Protein AF-A0A9D1GJ71-F1 (afdb_monomer)

Sequence (145 aa):
PLKNSAIALAVHVVLLLVMLYGLKWGIYAVIFSNILFALLMCVLNGRSIRRYLDYRQEYRKTFVLPFFSSVLMGAAAFGVSALLEYLLPEGRLWLAVQVFAAVTAAAAVYGAGLLKLGAVDEVELYGMPAGRRLVRIARKFRLLP

Solvent-accessible surface area (backbone atoms only — not comparable to full-atom values): 7734 Å² total; per-residue (Å²): 112,69,71,56,51,52,52,36,50,54,51,31,53,54,48,30,50,45,33,37,74,71,67,60,45,57,73,57,20,55,56,53,30,50,54,52,33,56,51,44,41,54,52,51,52,51,57,49,48,47,72,76,42,94,58,85,75,57,54,56,53,72,47,51,47,52,49,55,22,50,52,54,15,51,54,47,24,50,52,46,33,56,51,48,56,74,74,47,72,92,47,78,70,46,53,50,52,36,50,53,52,16,52,53,51,19,53,52,44,30,53,48,36,34,31,53,71,63,51,51,51,74,72,59,40,56,73,38,91,66,14,73,59,51,54,53,53,34,55,73,68,64,28,58,127

Organism: NCBI:txid2840724

Radius of gyration: 20.7 Å; Cα contacts (8 Å, |Δi|>4): 113; chains: 1; bounding box: 38×55×46 Å

Structure (mmCIF, N/CA/C/O backbone):
data_AF-A0A9D1GJ71-F1
#
_entry.id   AF-A0A9D1GJ71-F1
#
loop_
_atom_site.group_PDB
_atom_site.id
_atom_site.type_symbol
_atom_site.label_atom_id
_atom_site.label_alt_id
_atom_site.label_comp_id
_atom_site.label_asym_id
_atom_site.label_entity_id
_atom_site.label_seq_id
_atom_site.pdbx_PDB_ins_code
_atom_site.Cartn_x
_atom_site.Cartn_y
_atom_site.Cartn_z
_atom_site.occupancy
_atom_site.B_iso_or_equiv
_atom_site.auth_seq_id
_atom_site.auth_comp_id
_atom_site.auth_asym_id
_atom_site.auth_atom_id
_atom_site.pdbx_PDB_model_num
ATOM 1 N N . PRO A 1 1 ? -7.254 -16.449 21.539 1.00 56.03 1 PRO A N 1
ATOM 2 C CA . PRO A 1 1 ? -6.128 -16.190 20.605 1.00 56.03 1 PRO A CA 1
ATOM 3 C C . PRO A 1 1 ? -5.491 -17.479 20.050 1.00 56.03 1 PRO A C 1
ATOM 5 O O . PRO A 1 1 ? -5.717 -17.786 18.889 1.00 56.03 1 PRO A O 1
ATOM 8 N N . LEU A 1 2 ? -4.802 -18.285 20.872 1.00 56.97 2 LEU A N 1
ATOM 9 C CA . LEU A 1 2 ? -4.004 -19.438 20.407 1.00 56.97 2 LEU A CA 1
ATOM 10 C C . LEU A 1 2 ? -4.814 -20.546 19.703 1.00 56.97 2 LEU A C 1
ATOM 12 O O . LEU A 1 2 ? -4.397 -21.038 18.661 1.00 56.97 2 LEU A O 1
ATOM 16 N N . LYS A 1 3 ? -6.008 -20.894 20.212 1.00 66.62 3 LYS A N 1
ATOM 17 C CA . LYS A 1 3 ? -6.869 -21.927 19.595 1.00 66.62 3 LYS A CA 1
ATOM 18 C C . LYS A 1 3 ? -7.353 -21.544 18.188 1.00 66.62 3 LYS A C 1
ATOM 20 O O . LYS A 1 3 ? -7.392 -22.390 17.306 1.00 66.62 3 LYS A O 1
ATOM 25 N N . ASN A 1 4 ? -7.661 -20.269 17.953 1.00 68.00 4 ASN A N 1
ATOM 26 C CA . ASN A 1 4 ? -8.128 -19.797 16.644 1.00 68.00 4 ASN A CA 1
ATOM 27 C C . ASN A 1 4 ? -6.972 -19.650 15.649 1.00 68.00 4 ASN A C 1
ATOM 29 O O . ASN A 1 4 ? -7.141 -19.946 14.471 1.00 68.00 4 ASN A O 1
ATOM 33 N N . SER A 1 5 ? -5.787 -19.272 16.132 1.00 68.62 5 SER A N 1
ATOM 34 C CA . SER A 1 5 ? -4.553 -19.271 15.345 1.00 68.62 5 SER A CA 1
ATOM 35 C C . SER A 1 5 ? -4.141 -20.674 14.894 1.00 68.62 5 SER A C 1
ATOM 37 O O . SER A 1 5 ? -3.743 -20.843 13.747 1.00 68.62 5 SER A O 1
ATOM 39 N N . ALA A 1 6 ? -4.301 -21.689 15.749 1.00 74.69 6 ALA A N 1
ATOM 40 C CA . ALA A 1 6 ? -4.048 -23.082 15.379 1.00 74.69 6 ALA A CA 1
ATOM 41 C C . ALA A 1 6 ? -5.008 -23.573 14.278 1.00 74.69 6 ALA A C 1
ATOM 43 O O . ALA A 1 6 ? -4.576 -24.228 13.332 1.00 74.69 6 ALA A O 1
ATOM 44 N N . ILE A 1 7 ? -6.291 -23.198 14.351 1.00 76.44 7 ILE A N 1
ATOM 45 C CA . ILE A 1 7 ? -7.280 -23.513 13.306 1.00 76.44 7 ILE A CA 1
ATOM 46 C C . ILE A 1 7 ? -6.930 -22.798 11.994 1.00 76.44 7 ILE A C 1
ATOM 48 O O . ILE A 1 7 ? -6.968 -23.418 10.934 1.00 76.44 7 ILE A O 1
ATOM 52 N N . ALA A 1 8 ? -6.538 -21.521 12.048 1.00 75.00 8 ALA A N 1
ATOM 53 C CA . ALA A 1 8 ? -6.108 -20.776 10.865 1.00 75.00 8 ALA A CA 1
ATOM 54 C C . ALA A 1 8 ? -4.885 -21.424 10.194 1.00 75.00 8 ALA A C 1
ATOM 56 O O . ALA A 1 8 ? -4.834 -21.527 8.970 1.00 75.00 8 ALA A O 1
ATOM 57 N N . LEU A 1 9 ? -3.925 -21.890 11.000 1.00 77.25 9 LEU A N 1
ATOM 58 C CA . LEU A 1 9 ? -2.728 -22.576 10.521 1.00 77.25 9 LEU A CA 1
ATOM 59 C C . LEU A 1 9 ? -3.081 -23.912 9.855 1.00 77.25 9 LEU A C 1
ATOM 61 O O . LEU A 1 9 ? -2.599 -24.191 8.762 1.00 77.25 9 LEU A O 1
ATOM 65 N N . ALA A 1 10 ? -3.966 -24.705 10.465 1.00 82.12 10 ALA A N 1
ATOM 66 C CA . ALA A 1 10 ? -4.431 -25.962 9.881 1.00 82.12 10 ALA A CA 1
ATOM 67 C C . ALA A 1 10 ? -5.129 -25.738 8.529 1.00 82.12 10 ALA A C 1
ATOM 69 O O . ALA A 1 10 ? -4.822 -26.421 7.552 1.00 82.12 10 ALA A O 1
ATOM 70 N N . VAL A 1 11 ? -6.008 -24.733 8.443 1.00 80.88 11 VAL A N 1
ATOM 71 C CA . VAL A 1 11 ? -6.672 -24.360 7.185 1.00 80.88 11 VAL A CA 1
ATOM 72 C C . VAL A 1 11 ? -5.656 -23.892 6.141 1.00 80.88 11 VAL A C 1
ATOM 74 O O . VAL A 1 11 ? -5.766 -24.284 4.984 1.00 80.88 11 VAL A O 1
ATOM 77 N N . HIS A 1 12 ? -4.640 -23.116 6.528 1.00 82.94 12 HIS A N 1
ATOM 78 C CA . HIS A 1 12 ? -3.584 -22.685 5.610 1.00 82.94 12 HIS A CA 1
ATOM 79 C C . HIS A 1 12 ? -2.781 -23.849 5.035 1.00 82.94 12 HIS A C 1
ATOM 81 O O . HIS A 1 12 ? -2.545 -23.871 3.829 1.00 82.94 12 HIS A O 1
ATOM 87 N N . VAL A 1 13 ? -2.411 -24.834 5.858 1.00 81.69 13 VAL A N 1
ATOM 88 C CA . VAL A 1 13 ? -1.694 -26.029 5.388 1.00 81.69 13 VAL A CA 1
ATOM 89 C C . VAL A 1 13 ? -2.537 -26.793 4.367 1.00 81.69 13 VAL A C 1
ATOM 91 O O . VAL A 1 13 ? -2.035 -27.140 3.300 1.00 81.69 13 VAL A O 1
ATOM 94 N N . VAL A 1 14 ? -3.832 -26.988 4.636 1.00 83.88 14 VAL A N 1
ATOM 95 C CA . VAL A 1 14 ? -4.750 -27.643 3.687 1.00 83.88 14 VAL A CA 1
ATOM 96 C C . VAL A 1 14 ? -4.855 -26.844 2.385 1.00 83.88 14 VAL A C 1
ATOM 98 O O . VAL A 1 14 ? -4.725 -27.409 1.301 1.00 83.88 14 VAL A O 1
ATOM 101 N N . LEU A 1 15 ? -5.033 -25.526 2.476 1.00 80.12 15 LEU A N 1
ATOM 102 C CA . LEU A 1 15 ? -5.149 -24.646 1.315 1.00 80.12 15 LEU A CA 1
ATOM 103 C C . LEU A 1 15 ? -3.875 -24.652 0.458 1.00 80.12 15 LEU A C 1
ATOM 105 O O . LEU A 1 15 ? -3.948 -24.722 -0.768 1.00 80.12 15 LEU A O 1
ATOM 109 N N . LEU A 1 16 ? -2.708 -24.623 1.108 1.00 78.31 16 LEU A N 1
ATOM 110 C CA . LEU A 1 16 ? -1.404 -24.693 0.458 1.00 78.31 16 LEU A CA 1
ATOM 111 C C . LEU A 1 16 ? -1.244 -26.009 -0.301 1.00 78.31 16 LEU A C 1
ATOM 113 O O . LEU A 1 16 ? -0.854 -25.988 -1.465 1.00 78.31 16 LEU A O 1
ATOM 117 N N . LEU A 1 17 ? -1.590 -27.139 0.320 1.00 79.56 17 LEU A N 1
ATOM 118 C CA . LEU A 1 17 ? -1.518 -28.452 -0.323 1.00 79.56 17 LEU A CA 1
ATOM 119 C C . LEU A 1 17 ? -2.461 -28.545 -1.530 1.00 79.56 17 LEU A C 1
ATOM 121 O O . LEU A 1 17 ? -2.051 -29.037 -2.579 1.00 79.56 17 LEU A O 1
ATOM 125 N N . VAL A 1 18 ? -3.684 -28.017 -1.427 1.00 81.69 18 VAL A N 1
ATOM 126 C CA . VAL A 1 18 ? -4.645 -27.994 -2.544 1.00 81.69 18 VAL A CA 1
ATOM 127 C C . VAL A 1 18 ? -4.143 -27.120 -3.697 1.00 81.69 18 VAL A C 1
ATOM 129 O O . VAL A 1 18 ? -4.169 -27.553 -4.850 1.00 81.69 18 VAL A O 1
ATOM 132 N N . MET A 1 19 ? -3.646 -25.913 -3.415 1.00 76.50 19 MET A N 1
ATOM 133 C CA . MET A 1 19 ? -3.129 -25.016 -4.457 1.00 76.50 19 MET A CA 1
ATOM 134 C C . MET A 1 19 ? -1.848 -25.557 -5.109 1.00 76.50 19 MET A C 1
ATOM 136 O O . MET A 1 19 ? -1.651 -25.388 -6.314 1.00 76.50 19 MET A O 1
ATOM 140 N N . LEU A 1 20 ? -0.988 -26.223 -4.334 1.00 75.56 20 LEU A N 1
ATOM 141 C CA . LEU A 1 20 ? 0.290 -26.743 -4.813 1.00 75.56 20 LEU A CA 1
ATOM 142 C C . LEU A 1 20 ? 0.125 -28.042 -5.613 1.00 75.56 20 LEU A C 1
ATOM 144 O O . LEU A 1 20 ? 0.640 -28.136 -6.725 1.00 75.56 20 LEU A O 1
ATOM 148 N N . TYR A 1 21 ? -0.607 -29.022 -5.078 1.00 74.12 21 TYR A N 1
ATOM 149 C CA . TYR A 1 21 ? -0.759 -30.340 -5.705 1.00 74.12 21 TYR A CA 1
ATOM 150 C C . TYR A 1 21 ? -1.947 -30.423 -6.671 1.00 74.12 21 TYR A C 1
ATOM 152 O O . TYR A 1 21 ? -1.854 -31.120 -7.680 1.00 74.12 21 TYR A O 1
ATOM 160 N N . GLY A 1 22 ? -3.043 -29.707 -6.401 1.00 74.81 22 GLY A N 1
ATOM 161 C CA . GLY A 1 22 ? -4.238 -29.707 -7.252 1.00 74.81 22 GLY A CA 1
ATOM 162 C C . GLY A 1 22 ? -4.121 -28.748 -8.436 1.00 74.81 22 GLY A C 1
ATOM 163 O O . GLY A 1 22 ? -4.286 -29.153 -9.583 1.00 74.81 22 GLY A O 1
ATOM 164 N N . LEU A 1 23 ? -3.797 -27.481 -8.164 1.00 73.81 23 LEU A N 1
ATOM 165 C CA . LEU A 1 23 ? -3.712 -26.432 -9.191 1.00 73.81 23 LEU A CA 1
ATOM 166 C C . LEU A 1 23 ? -2.357 -26.391 -9.921 1.00 73.81 23 LEU A C 1
ATOM 168 O O . LEU A 1 23 ? -2.275 -25.810 -10.999 1.00 73.81 23 LEU A O 1
ATOM 172 N N . LYS A 1 24 ? -1.301 -27.013 -9.365 1.00 72.25 24 LYS A N 1
ATOM 173 C CA . LYS A 1 24 ? 0.078 -27.019 -9.905 1.00 72.25 24 LYS A CA 1
ATOM 174 C C . LYS A 1 24 ? 0.643 -25.619 -10.177 1.00 72.25 24 LYS A C 1
ATOM 176 O O . LYS A 1 24 ? 1.460 -25.426 -11.071 1.00 72.25 24 LYS A O 1
ATOM 181 N N . TRP A 1 25 ? 0.247 -24.630 -9.381 1.00 75.50 25 TRP A N 1
ATOM 182 C CA . TRP A 1 25 ? 0.675 -23.235 -9.555 1.00 75.50 25 TRP A CA 1
ATOM 183 C C . TRP A 1 25 ? 2.109 -22.947 -9.073 1.00 75.50 25 TRP A C 1
ATOM 185 O O . TRP A 1 25 ? 2.544 -21.795 -9.083 1.00 75.50 25 TRP A O 1
ATOM 195 N N . GLY A 1 26 ? 2.860 -23.972 -8.655 1.00 79.88 26 GLY A N 1
ATOM 196 C CA . GLY A 1 26 ? 4.260 -23.850 -8.245 1.00 79.88 26 GLY A CA 1
ATOM 197 C C . GLY A 1 26 ? 4.456 -22.768 -7.180 1.00 79.88 26 GLY A C 1
ATOM 198 O O . GLY A 1 26 ? 3.836 -22.804 -6.120 1.00 79.88 26 GLY A O 1
ATOM 199 N N . ILE A 1 27 ? 5.295 -21.774 -7.479 1.00 84.19 27 ILE A N 1
ATOM 200 C CA . ILE A 1 27 ? 5.635 -20.672 -6.562 1.00 84.19 27 ILE A CA 1
ATOM 201 C C . ILE A 1 27 ? 4.421 -19.769 -6.279 1.00 84.19 27 ILE A C 1
ATOM 203 O O . ILE A 1 27 ? 4.256 -19.286 -5.157 1.00 84.19 27 ILE A O 1
ATOM 207 N N . TYR A 1 28 ? 3.519 -19.587 -7.250 1.00 84.88 28 TYR A N 1
ATOM 208 C CA . TYR A 1 28 ? 2.324 -18.758 -7.063 1.00 84.88 28 TYR A CA 1
ATOM 209 C C . TYR A 1 28 ? 1.363 -19.354 -6.030 1.00 84.88 28 TYR A C 1
ATOM 211 O O . TYR A 1 28 ? 0.727 -18.602 -5.291 1.00 84.88 28 TYR A O 1
ATOM 219 N N . ALA A 1 29 ? 1.308 -20.686 -5.905 1.00 82.12 29 ALA A N 1
ATOM 220 C CA . ALA A 1 29 ? 0.507 -21.351 -4.876 1.00 82.12 29 ALA A CA 1
ATOM 221 C C . ALA A 1 29 ? 0.912 -20.902 -3.463 1.00 82.12 29 ALA A C 1
ATOM 223 O O . ALA A 1 29 ? 0.054 -20.631 -2.624 1.00 82.12 29 ALA A O 1
ATOM 224 N N . VAL A 1 30 ? 2.219 -20.772 -3.213 1.00 83.75 30 VAL A N 1
ATOM 225 C CA . VAL A 1 30 ? 2.751 -20.358 -1.907 1.00 83.75 30 VAL A CA 1
ATOM 226 C C . VAL A 1 30 ? 2.391 -18.902 -1.609 1.00 83.75 30 VAL A C 1
ATOM 228 O O . VAL A 1 30 ? 1.929 -18.602 -0.508 1.00 83.75 30 VAL A O 1
ATOM 231 N N . ILE A 1 31 ? 2.534 -18.007 -2.594 1.00 87.56 31 ILE A N 1
ATOM 232 C CA . ILE A 1 31 ? 2.204 -16.579 -2.448 1.00 87.56 31 ILE A CA 1
ATOM 233 C C . ILE A 1 31 ? 0.723 -16.407 -2.101 1.00 87.56 31 ILE A C 1
ATOM 235 O O . ILE A 1 31 ? 0.387 -15.785 -1.091 1.00 87.56 31 ILE A O 1
ATOM 239 N N . PHE A 1 32 ? -0.168 -16.994 -2.904 1.00 82.75 32 PHE A N 1
ATOM 240 C CA . PHE A 1 32 ? -1.607 -16.870 -2.682 1.00 82.75 32 PHE A CA 1
ATOM 241 C C . PHE A 1 32 ? -2.053 -17.529 -1.378 1.00 82.75 32 PHE A C 1
ATOM 243 O O . PHE A 1 32 ? -2.856 -16.946 -0.647 1.00 82.75 32 PHE A O 1
ATOM 250 N N . SER A 1 33 ? -1.506 -18.700 -1.044 1.00 79.62 33 SER A N 1
ATOM 251 C CA . SER A 1 33 ? -1.837 -19.372 0.210 1.00 79.62 33 SER A CA 1
ATOM 252 C C . SER A 1 33 ? -1.438 -18.537 1.431 1.00 79.62 33 SER A C 1
ATOM 254 O O . SER A 1 33 ? -2.194 -18.468 2.401 1.00 79.62 33 SER A O 1
ATOM 256 N N . ASN A 1 34 ? -0.302 -17.834 1.376 1.00 86.06 34 ASN A 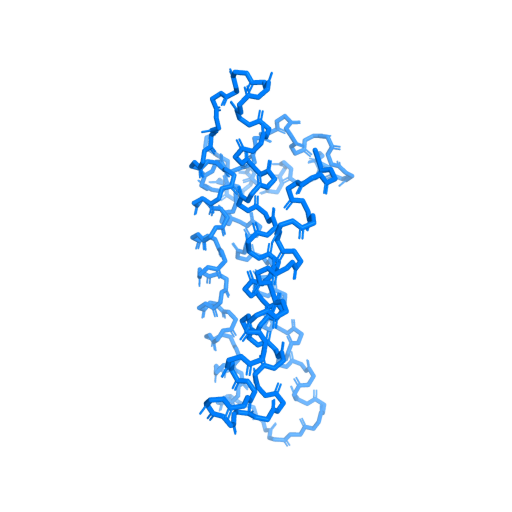N 1
ATOM 257 C CA . ASN A 1 34 ? 0.135 -16.963 2.467 1.00 86.06 34 ASN A CA 1
ATOM 258 C C . ASN A 1 34 ? -0.740 -15.701 2.604 1.00 86.06 34 ASN A C 1
ATOM 260 O O . ASN A 1 34 ? -1.097 -15.309 3.715 1.00 86.06 34 ASN A O 1
ATOM 264 N N . ILE A 1 35 ? -1.163 -15.099 1.484 1.00 88.00 35 ILE A N 1
ATOM 265 C CA . ILE A 1 35 ? -2.132 -13.986 1.498 1.00 88.00 35 ILE A CA 1
ATOM 266 C C . ILE A 1 35 ? -3.446 -14.442 2.146 1.00 88.00 35 ILE A C 1
ATOM 268 O O . ILE A 1 35 ? -3.973 -13.775 3.040 1.00 88.00 35 ILE A O 1
ATOM 272 N N . LEU A 1 36 ? -3.959 -15.605 1.736 1.00 82.38 36 LEU A N 1
ATOM 273 C CA . LEU A 1 36 ? -5.199 -16.166 2.272 1.00 82.38 36 LEU A CA 1
ATOM 274 C C . LEU A 1 36 ? -5.066 -16.529 3.754 1.00 82.38 36 LEU A C 1
ATOM 276 O O . LEU A 1 36 ? -6.000 -16.305 4.519 1.00 82.38 36 LEU A O 1
ATOM 280 N N . PHE A 1 37 ? -3.902 -17.001 4.194 1.00 81.19 37 PHE A N 1
ATOM 281 C CA . PHE A 1 37 ? -3.628 -17.241 5.609 1.00 81.19 37 PHE A CA 1
ATOM 282 C C . PHE A 1 37 ? -3.635 -15.972 6.449 1.00 81.19 37 PHE A C 1
ATOM 284 O O . PHE A 1 37 ? -4.292 -15.948 7.491 1.00 81.19 37 PHE A O 1
ATOM 291 N N . ALA A 1 38 ? -2.963 -14.911 5.996 1.00 83.19 38 ALA A N 1
ATOM 292 C CA . ALA A 1 38 ? -2.983 -13.625 6.685 1.00 83.19 38 ALA A CA 1
ATOM 293 C C . ALA A 1 38 ? -4.420 -13.086 6.804 1.00 83.19 38 ALA A C 1
ATOM 295 O O . ALA A 1 38 ? -4.838 -12.658 7.883 1.00 83.19 38 ALA A O 1
ATOM 296 N N . LEU A 1 39 ? -5.214 -13.194 5.731 1.00 83.38 39 LEU A N 1
ATOM 297 C CA . LEU A 1 39 ? -6.631 -12.821 5.740 1.00 83.38 39 LEU A CA 1
ATOM 298 C C . LEU A 1 39 ? -7.448 -13.670 6.723 1.00 83.38 39 LEU A C 1
ATOM 300 O O . LEU A 1 39 ? -8.192 -13.118 7.535 1.00 83.38 39 LEU A O 1
ATOM 304 N N . LEU A 1 40 ? -7.292 -14.996 6.695 1.00 78.81 40 LEU A N 1
ATOM 305 C CA . LEU A 1 40 ? -7.979 -15.910 7.611 1.00 78.81 40 LEU A CA 1
ATOM 306 C C . LEU A 1 40 ? -7.619 -15.620 9.068 1.00 78.81 40 LEU A C 1
ATOM 308 O O . LEU A 1 40 ? -8.512 -15.565 9.912 1.00 78.81 40 LEU A O 1
ATOM 312 N N . MET A 1 41 ? -6.343 -15.372 9.363 1.00 78.94 41 MET A N 1
ATOM 313 C CA . MET A 1 41 ? -5.884 -14.954 10.686 1.00 78.94 41 MET A CA 1
ATOM 314 C C . MET A 1 41 ? -6.549 -13.648 11.124 1.00 78.94 41 MET A C 1
ATOM 316 O O . MET A 1 41 ? -7.108 -13.599 12.220 1.00 78.94 41 MET A O 1
ATOM 320 N N . CYS A 1 42 ? -6.559 -12.614 10.277 1.00 78.50 42 CYS A N 1
ATOM 321 C CA . CYS A 1 42 ? -7.215 -11.343 10.595 1.00 78.50 42 CYS A CA 1
ATOM 322 C C . CYS A 1 42 ? -8.720 -11.518 10.858 1.00 78.50 42 CYS A C 1
ATOM 324 O O . CYS A 1 42 ? -9.241 -10.979 11.838 1.00 78.50 42 CYS A O 1
ATOM 326 N N . VAL A 1 43 ? -9.419 -12.311 10.040 1.00 78.00 43 VAL A N 1
ATOM 327 C CA . VAL A 1 43 ? -10.864 -12.556 10.186 1.00 78.00 43 VAL A CA 1
ATOM 328 C C . VAL A 1 43 ? -11.176 -13.385 11.434 1.00 78.00 43 VAL A C 1
ATOM 330 O O . VAL A 1 43 ? -12.059 -13.014 12.213 1.00 78.00 43 VAL A O 1
ATOM 333 N N . LEU A 1 44 ? -10.460 -14.489 11.662 1.00 74.56 44 LEU A N 1
ATOM 334 C CA . LEU A 1 44 ? -10.671 -15.371 12.816 1.00 74.56 44 LEU A CA 1
ATOM 335 C C . LEU A 1 44 ? -10.320 -14.667 14.131 1.00 74.56 44 LEU A C 1
ATOM 337 O O . LEU A 1 44 ? -11.069 -14.785 15.108 1.00 74.56 44 LEU A O 1
ATOM 341 N N . ASN A 1 45 ? -9.239 -13.881 14.151 1.00 75.12 45 ASN A N 1
ATOM 342 C CA . ASN A 1 45 ? -8.869 -13.074 15.312 1.00 75.12 45 ASN A CA 1
ATOM 343 C C . ASN A 1 45 ? -9.890 -11.958 15.561 1.00 75.12 45 ASN A C 1
ATOM 345 O O . ASN A 1 45 ? -10.358 -11.816 16.692 1.00 75.12 45 ASN A O 1
ATOM 349 N N . GLY A 1 46 ? -10.324 -11.239 14.521 1.00 72.62 46 GLY A N 1
ATOM 350 C CA . GLY A 1 46 ? -11.362 -10.210 14.639 1.00 72.62 46 GLY A CA 1
ATOM 351 C C . GLY A 1 46 ? -12.696 -10.764 15.152 1.00 72.62 46 GLY A C 1
ATOM 352 O O . GLY A 1 46 ? -13.312 -10.185 16.047 1.00 72.62 46 GLY A O 1
ATOM 353 N N . ARG A 1 47 ? -13.118 -11.937 14.660 1.00 70.62 47 ARG A N 1
ATOM 354 C CA . ARG A 1 47 ? -14.344 -12.619 15.114 1.00 70.62 47 ARG A CA 1
ATOM 355 C C . ARG A 1 47 ? -14.231 -13.147 16.546 1.00 70.62 47 ARG A C 1
ATOM 357 O O . ARG A 1 47 ? -15.242 -13.251 17.235 1.00 70.62 47 ARG A O 1
ATOM 364 N N . SER A 1 48 ? -13.026 -13.505 16.990 1.00 67.88 48 SER A N 1
ATOM 365 C CA . SER A 1 48 ? -12.763 -13.854 18.387 1.00 67.88 48 SER A CA 1
ATOM 366 C C . SER A 1 48 ? -12.930 -12.632 19.279 1.00 67.88 48 SER A C 1
ATOM 368 O O . SER A 1 48 ? -13.669 -12.702 20.252 1.00 67.88 48 SER A O 1
ATOM 370 N N . ILE A 1 49 ? -12.281 -11.516 18.935 1.00 70.00 49 ILE A N 1
ATOM 371 C CA . ILE A 1 49 ? -12.317 -10.281 19.729 1.00 70.00 49 ILE A CA 1
ATOM 372 C C . ILE A 1 49 ? -13.758 -9.792 19.889 1.00 70.00 49 ILE A C 1
ATOM 374 O O . ILE A 1 49 ? -14.183 -9.563 21.015 1.00 70.00 49 ILE A O 1
ATOM 378 N N . ARG A 1 50 ? -14.543 -9.762 18.804 1.00 67.69 50 ARG A N 1
ATOM 379 C CA . ARG A 1 50 ? -15.959 -9.356 18.839 1.00 67.69 50 ARG A CA 1
ATOM 380 C C . ARG A 1 50 ? -16.863 -10.250 19.697 1.00 67.69 50 ARG A C 1
ATOM 382 O O . ARG A 1 50 ? -17.934 -9.820 20.097 1.00 67.69 50 ARG A O 1
ATOM 389 N N . ARG A 1 51 ? -16.475 -11.505 19.947 1.00 64.75 51 ARG A N 1
ATOM 390 C CA . ARG A 1 51 ? -17.234 -12.412 20.824 1.00 64.75 51 ARG A CA 1
ATOM 391 C C . ARG A 1 51 ? -16.888 -12.255 22.306 1.00 64.75 51 ARG A C 1
ATOM 393 O O . ARG A 1 51 ? -17.706 -12.639 23.129 1.00 64.75 51 ARG A O 1
ATOM 400 N N . TYR A 1 52 ? -15.702 -11.741 22.639 1.00 62.59 52 TYR A N 1
ATOM 401 C CA . TYR A 1 52 ? -15.243 -11.586 24.029 1.00 62.59 52 TYR A CA 1
ATOM 402 C C . TYR A 1 52 ? -15.370 -10.152 24.555 1.00 62.59 52 TYR A C 1
ATOM 404 O O . TYR A 1 52 ? -15.616 -9.957 25.738 1.00 62.59 52 TYR A O 1
ATOM 412 N N . LEU A 1 53 ? -15.204 -9.161 23.683 1.00 59.91 53 LEU A N 1
ATOM 413 C CA . LEU A 1 53 ? -15.493 -7.754 23.934 1.00 59.91 53 LEU A CA 1
ATOM 414 C C . LEU A 1 53 ? -16.701 -7.425 23.060 1.00 59.91 53 LEU A C 1
ATOM 416 O O . LEU A 1 53 ? -16.598 -7.580 21.843 1.00 59.91 53 LEU A O 1
ATOM 420 N N . ASP A 1 54 ? -17.820 -6.997 23.646 1.00 56.47 54 ASP A N 1
ATOM 421 C CA . ASP A 1 54 ? -19.056 -6.598 22.949 1.00 56.47 54 ASP A CA 1
ATOM 422 C C . ASP A 1 54 ? -18.846 -5.284 22.157 1.00 56.47 54 ASP A C 1
ATOM 424 O O . ASP A 1 54 ? -19.420 -4.229 22.420 1.00 56.47 54 ASP A O 1
ATOM 428 N N . TYR A 1 55 ? -17.889 -5.319 21.230 1.00 54.81 55 TYR A N 1
ATOM 429 C CA . TYR A 1 55 ? -17.316 -4.171 20.551 1.00 54.81 55 TYR A CA 1
ATOM 430 C C . TYR A 1 55 ? -18.049 -3.956 19.228 1.00 54.81 55 TYR A C 1
ATOM 432 O O . TYR A 1 55 ? -17.995 -4.792 18.314 1.00 54.81 55 TYR A O 1
ATOM 440 N N . ARG A 1 56 ? -18.721 -2.808 19.095 1.00 55.75 56 ARG A N 1
ATOM 441 C CA . ARG A 1 56 ? -19.252 -2.342 17.810 1.00 55.75 56 ARG A CA 1
ATOM 442 C C . ARG A 1 56 ? -18.087 -1.969 16.896 1.00 55.75 56 ARG A C 1
ATOM 444 O O . ARG A 1 56 ? -17.608 -0.845 16.914 1.00 55.75 56 ARG A O 1
ATOM 451 N N . GLN A 1 57 ? -17.630 -2.921 16.087 1.00 56.28 57 GLN A N 1
ATOM 452 C CA . GLN A 1 57 ? -16.633 -2.659 15.050 1.00 56.28 57 GLN A CA 1
ATOM 453 C C . GLN A 1 57 ? -17.124 -1.562 14.097 1.00 56.28 57 GLN A C 1
ATOM 455 O O . GLN A 1 57 ? -18.071 -1.767 13.331 1.00 56.28 57 GLN A O 1
ATOM 460 N N . GLU A 1 58 ? -16.432 -0.424 14.093 1.00 63.03 58 GLU A N 1
ATOM 461 C CA . GLU A 1 58 ? -16.570 0.626 13.084 1.00 63.03 58 GLU A CA 1
ATOM 462 C C . GLU A 1 58 ? -15.908 0.191 11.767 1.00 63.03 58 GLU A C 1
ATOM 464 O O . GLU A 1 58 ? -14.954 0.796 11.2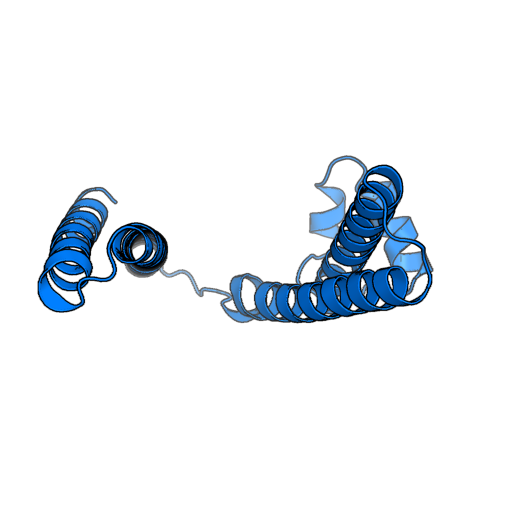78 1.00 63.03 58 GLU A O 1
ATOM 469 N N . TYR A 1 59 ? -16.429 -0.881 11.158 1.00 61.91 59 TYR A N 1
ATOM 470 C CA . TYR A 1 59 ? -15.918 -1.444 9.900 1.00 61.91 59 TYR A CA 1
ATOM 471 C C . TYR A 1 59 ? -15.719 -0.385 8.807 1.00 61.91 59 TYR A C 1
ATOM 473 O O . TYR A 1 59 ? -14.817 -0.499 7.976 1.00 61.91 59 TYR A O 1
ATOM 481 N N . ARG A 1 60 ? -16.548 0.665 8.825 1.00 60.31 60 ARG A N 1
ATOM 482 C CA . ARG A 1 60 ? -16.484 1.771 7.876 1.00 60.31 60 ARG A CA 1
ATOM 483 C C . ARG A 1 60 ? -15.194 2.587 8.021 1.00 60.31 60 ARG A C 1
ATOM 485 O O . ARG A 1 60 ? -14.505 2.754 7.019 1.00 60.31 60 ARG A O 1
ATOM 492 N N . LYS A 1 61 ? -14.853 3.047 9.233 1.00 63.38 61 LYS A N 1
ATOM 493 C CA . LYS A 1 61 ? -13.639 3.841 9.500 1.00 63.38 61 LYS A CA 1
ATOM 494 C C . LYS A 1 61 ? -12.364 3.012 9.404 1.00 63.38 61 LYS A C 1
ATOM 496 O O . LYS A 1 61 ? -11.385 3.484 8.840 1.00 63.38 61 LYS A O 1
ATOM 501 N N . THR A 1 62 ? -12.391 1.759 9.853 1.00 70.75 62 THR A N 1
ATOM 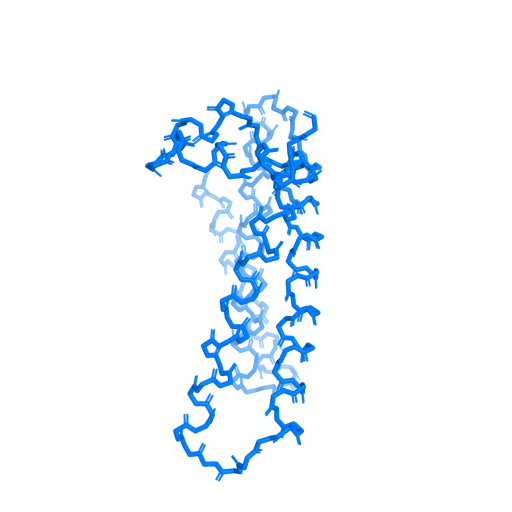502 C CA . THR A 1 62 ? -11.166 0.945 9.925 1.00 70.75 62 THR A CA 1
ATOM 503 C C . THR A 1 62 ? -10.815 0.211 8.630 1.00 70.75 62 THR A C 1
ATOM 505 O O . THR A 1 62 ? -9.638 0.016 8.353 1.00 70.75 62 THR A O 1
ATOM 508 N N . PHE A 1 63 ? -11.798 -0.220 7.832 1.00 73.69 63 PHE A N 1
ATOM 509 C CA . PHE A 1 63 ? -11.530 -1.054 6.651 1.00 73.69 63 PHE A CA 1
ATOM 510 C C . PHE A 1 63 ? -11.969 -0.400 5.348 1.00 73.69 63 PHE A C 1
ATOM 512 O O . PHE A 1 63 ? -11.186 -0.327 4.407 1.00 73.69 63 PHE A O 1
ATOM 519 N N . VAL A 1 64 ? -13.208 0.091 5.285 1.00 77.44 64 VAL A N 1
ATOM 520 C CA . VAL A 1 64 ? -13.778 0.607 4.030 1.00 77.44 64 VAL A CA 1
ATOM 521 C C . VAL A 1 64 ? -13.066 1.886 3.596 1.00 77.44 64 VAL A C 1
ATOM 523 O O . VAL A 1 64 ? -12.652 2.010 2.447 1.00 77.44 64 VAL A O 1
ATOM 526 N N . LEU A 1 65 ? -12.888 2.823 4.525 1.00 81.31 65 LEU A N 1
ATOM 527 C CA . LEU A 1 65 ? -12.273 4.119 4.261 1.00 81.31 65 LEU A CA 1
ATOM 528 C C . LEU A 1 65 ? -10.801 3.998 3.801 1.00 81.31 65 LEU A C 1
ATOM 530 O O . LEU A 1 65 ? -10.479 4.529 2.733 1.00 81.31 65 LEU A O 1
ATOM 534 N N . PRO A 1 66 ? -9.927 3.236 4.494 1.00 85.25 66 PRO A N 1
ATOM 535 C CA . PRO A 1 66 ? -8.580 2.950 4.001 1.00 85.25 66 PRO A CA 1
ATOM 536 C C . PRO A 1 66 ? -8.568 2.204 2.668 1.00 85.25 66 PRO A C 1
ATOM 538 O O . PRO A 1 66 ? -7.771 2.554 1.806 1.00 85.25 66 PRO A O 1
ATOM 541 N N . PHE A 1 67 ? -9.475 1.243 2.452 1.00 86.50 67 PHE A N 1
ATOM 542 C CA . PHE A 1 67 ? -9.554 0.502 1.190 1.00 86.50 67 PHE A CA 1
ATOM 543 C C . PHE A 1 67 ? -9.837 1.421 -0.004 1.00 86.50 67 PHE A C 1
ATOM 545 O O . PHE A 1 67 ? -9.121 1.369 -1.003 1.00 86.50 67 PHE A O 1
ATOM 552 N N . PHE A 1 68 ? -10.823 2.317 0.109 1.00 86.81 68 PHE A N 1
ATOM 553 C CA . PHE A 1 68 ? -11.096 3.307 -0.937 1.00 86.81 68 PHE A CA 1
ATOM 554 C C . PHE A 1 68 ? -9.908 4.251 -1.161 1.00 86.81 68 PHE A C 1
ATOM 556 O O . PHE A 1 68 ? -9.563 4.536 -2.309 1.00 86.81 68 PHE A O 1
ATOM 563 N N . SER A 1 69 ? -9.241 4.688 -0.087 1.00 86.62 69 SER A N 1
ATOM 564 C CA . SER A 1 69 ? -8.025 5.502 -0.197 1.00 86.62 69 SER A CA 1
ATOM 565 C C . SER A 1 69 ? -6.895 4.752 -0.921 1.00 86.62 69 SER A C 1
ATOM 567 O O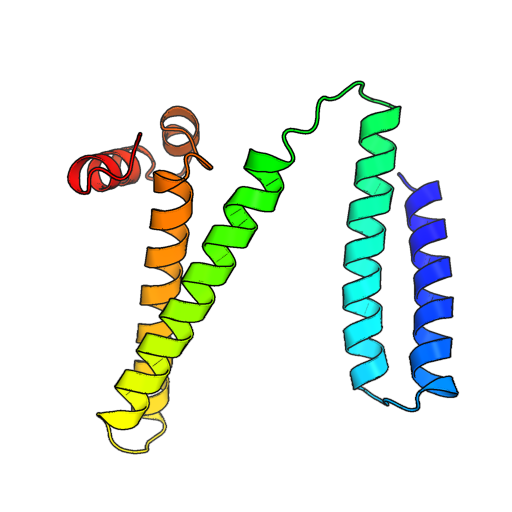 . SER A 1 69 ? -6.228 5.319 -1.786 1.00 86.62 69 SER A O 1
ATOM 569 N N . SER A 1 70 ? -6.714 3.455 -0.651 1.00 89.38 70 SER A N 1
ATOM 570 C CA . SER A 1 70 ? -5.725 2.608 -1.331 1.00 89.38 70 SER A CA 1
ATOM 571 C C . SER A 1 70 ? -6.030 2.409 -2.817 1.00 89.38 70 SER A C 1
ATOM 573 O O . SER A 1 70 ? -5.103 2.396 -3.625 1.00 89.38 70 SER A O 1
ATOM 575 N N . VAL A 1 71 ? -7.306 2.300 -3.202 1.00 92.50 71 VAL A N 1
ATOM 576 C CA . VAL A 1 71 ? -7.703 2.222 -4.619 1.00 92.50 71 VAL A CA 1
ATOM 577 C C . VAL A 1 71 ? -7.354 3.521 -5.352 1.00 92.50 71 VAL A C 1
ATOM 579 O O . VAL A 1 71 ? -6.736 3.475 -6.416 1.00 92.50 71 VAL A O 1
ATOM 582 N N . LEU A 1 72 ? -7.680 4.681 -4.769 1.00 91.56 72 LEU A N 1
ATOM 583 C CA . LEU A 1 72 ? -7.331 5.987 -5.345 1.00 91.56 72 LEU A CA 1
ATOM 584 C C . LEU A 1 72 ? -5.815 6.184 -5.442 1.00 91.56 72 LEU A C 1
ATOM 586 O O . LEU A 1 72 ? -5.315 6.660 -6.460 1.00 91.56 72 LEU A O 1
ATOM 590 N N . MET A 1 73 ? -5.083 5.775 -4.407 1.00 93.88 73 MET A N 1
ATOM 591 C CA . MET A 1 73 ? -3.623 5.764 -4.403 1.00 93.88 73 MET A CA 1
ATOM 592 C C . MET A 1 73 ? -3.064 4.912 -5.548 1.00 93.88 73 MET A C 1
ATOM 594 O O . MET A 1 73 ? -2.168 5.367 -6.254 1.00 93.88 73 MET A O 1
ATOM 598 N N . GLY A 1 74 ? -3.589 3.699 -5.750 1.00 91.81 74 GLY A N 1
ATOM 599 C CA . GLY A 1 74 ? -3.161 2.807 -6.829 1.00 91.81 74 GLY A CA 1
ATOM 600 C C . GLY A 1 74 ? -3.399 3.411 -8.213 1.00 91.81 74 GLY A C 1
ATOM 601 O O . GLY A 1 74 ? -2.503 3.388 -9.055 1.00 91.81 74 GLY A O 1
ATOM 602 N N . ALA A 1 75 ? -4.563 4.032 -8.421 1.00 93.62 75 ALA A N 1
ATOM 603 C CA . ALA A 1 75 ? -4.873 4.743 -9.660 1.00 93.62 75 ALA A CA 1
ATOM 604 C C . ALA A 1 75 ? -3.923 5.930 -9.900 1.00 93.62 75 ALA A C 1
ATOM 606 O O . ALA A 1 75 ? -3.440 6.118 -11.015 1.00 93.62 75 ALA A O 1
ATOM 607 N N . ALA A 1 76 ? -3.605 6.701 -8.857 1.00 92.06 76 ALA A N 1
ATOM 608 C CA . ALA A 1 76 ? -2.663 7.813 -8.951 1.00 92.06 76 ALA A CA 1
ATOM 609 C C . ALA A 1 76 ? -1.230 7.342 -9.241 1.00 92.06 76 ALA A C 1
ATOM 611 O O . ALA A 1 76 ? -0.561 7.911 -10.100 1.00 92.06 76 ALA A O 1
ATOM 612 N N . ALA A 1 77 ? -0.770 6.283 -8.569 1.00 93.50 77 ALA A N 1
ATOM 613 C CA . ALA A 1 77 ? 0.543 5.687 -8.803 1.00 93.50 77 ALA A CA 1
ATOM 614 C C . ALA A 1 77 ? 0.680 5.204 -10.253 1.00 93.50 77 ALA A C 1
ATOM 616 O O . ALA A 1 77 ? 1.679 5.495 -10.912 1.00 93.50 77 ALA A O 1
ATOM 617 N N . PHE A 1 78 ? -0.348 4.519 -10.764 1.00 93.62 78 PHE A N 1
ATOM 618 C CA . PHE A 1 78 ? -0.407 4.072 -12.153 1.00 93.62 78 PHE A CA 1
ATOM 619 C C . PHE A 1 78 ? -0.416 5.254 -13.130 1.00 93.62 78 PHE A C 1
ATOM 621 O O . PHE A 1 78 ? 0.367 5.273 -14.069 1.00 93.62 78 PHE A O 1
ATOM 628 N N . GLY A 1 79 ? -1.232 6.281 -12.876 1.00 92.62 79 GLY A N 1
ATOM 629 C CA . GLY A 1 79 ? -1.291 7.470 -13.728 1.00 92.62 79 GLY A CA 1
ATOM 630 C C . GLY A 1 79 ? 0.038 8.227 -13.796 1.00 92.62 79 GLY A C 1
ATOM 631 O O . GLY A 1 79 ? 0.480 8.595 -14.880 1.00 92.62 79 GLY A O 1
ATOM 632 N N . VAL A 1 80 ? 0.705 8.427 -12.655 1.00 92.44 80 VAL A N 1
ATOM 633 C CA . VAL A 1 80 ? 2.000 9.127 -12.594 1.00 92.44 80 VAL A CA 1
ATOM 634 C C . VAL A 1 80 ? 3.106 8.306 -13.247 1.00 92.44 80 VAL A C 1
ATOM 636 O O . VAL A 1 80 ? 3.893 8.857 -14.014 1.00 92.44 80 VAL A O 1
ATOM 639 N N . SER A 1 81 ? 3.161 7.001 -12.975 1.00 91.31 81 SER A N 1
ATOM 640 C CA . SER A 1 81 ? 4.148 6.126 -13.611 1.00 91.31 81 SER A CA 1
ATOM 641 C C . SER A 1 81 ? 3.935 6.057 -15.123 1.00 91.31 81 SER A C 1
ATOM 643 O O . SER A 1 81 ? 4.888 6.323 -15.844 1.00 91.31 81 SER A O 1
ATOM 645 N N . ALA A 1 82 ? 2.713 5.827 -15.609 1.00 91.44 82 ALA A N 1
ATOM 646 C CA . ALA A 1 82 ? 2.416 5.775 -17.042 1.00 91.44 82 ALA A CA 1
ATOM 647 C C . ALA A 1 82 ? 2.713 7.103 -17.763 1.00 91.44 82 ALA A C 1
ATOM 649 O O . ALA A 1 82 ? 3.269 7.109 -18.860 1.00 91.44 82 ALA A O 1
ATOM 650 N N . LEU A 1 83 ? 2.392 8.244 -17.142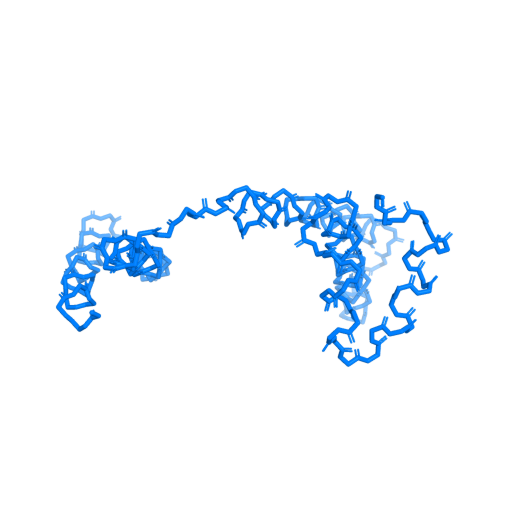 1.00 91.81 83 LEU A N 1
ATOM 651 C CA . LEU A 1 83 ? 2.683 9.560 -17.715 1.00 91.81 83 LEU A CA 1
ATOM 652 C C . LEU A 1 83 ? 4.192 9.806 -17.837 1.00 91.81 83 LEU A C 1
ATOM 654 O O . LEU A 1 83 ? 4.666 10.277 -18.868 1.00 91.81 83 LEU A O 1
ATOM 658 N N . LEU A 1 84 ? 4.948 9.495 -16.785 1.00 89.44 84 LEU A N 1
ATOM 659 C CA . LEU A 1 84 ? 6.397 9.683 -16.771 1.00 89.44 84 LEU A CA 1
ATOM 660 C C . LEU A 1 84 ? 7.129 8.660 -17.644 1.00 89.44 84 LEU A C 1
ATOM 662 O O . LEU A 1 84 ? 8.226 8.949 -18.097 1.00 89.44 84 LEU A O 1
ATOM 666 N N . GLU A 1 85 ? 6.546 7.493 -17.899 1.00 88.62 85 GLU A N 1
ATOM 667 C CA . GLU A 1 85 ? 7.074 6.545 -18.885 1.00 88.62 85 GLU A CA 1
ATOM 668 C C . GLU A 1 85 ? 6.941 7.099 -20.305 1.00 88.62 85 GLU A C 1
ATOM 670 O O . GLU A 1 85 ? 7.875 7.020 -21.091 1.00 88.62 85 GLU A O 1
ATOM 675 N N . TYR A 1 86 ? 5.803 7.730 -20.614 1.00 89.44 86 TYR A N 1
ATOM 676 C CA . TYR A 1 86 ? 5.554 8.313 -21.933 1.00 89.44 86 TYR A CA 1
ATOM 677 C C . TYR A 1 86 ? 6.425 9.545 -22.220 1.00 89.44 86 TYR A C 1
ATOM 679 O O . TYR A 1 86 ? 6.831 9.770 -23.358 1.00 89.44 86 TYR A O 1
ATOM 687 N N . LEU A 1 87 ? 6.692 10.377 -21.209 1.00 89.19 87 LEU A N 1
ATOM 688 C CA . LEU A 1 87 ? 7.381 11.656 -21.414 1.00 89.19 87 LEU A CA 1
ATOM 689 C C . LEU A 1 87 ? 8.899 11.526 -21.557 1.00 89.19 87 LEU A C 1
ATOM 691 O O . LEU A 1 87 ? 9.539 12.480 -22.003 1.00 89.19 87 LEU A O 1
ATOM 695 N N . LEU A 1 88 ? 9.498 10.432 -21.093 1.00 88.44 88 LEU A N 1
ATOM 696 C CA . LEU A 1 88 ? 10.90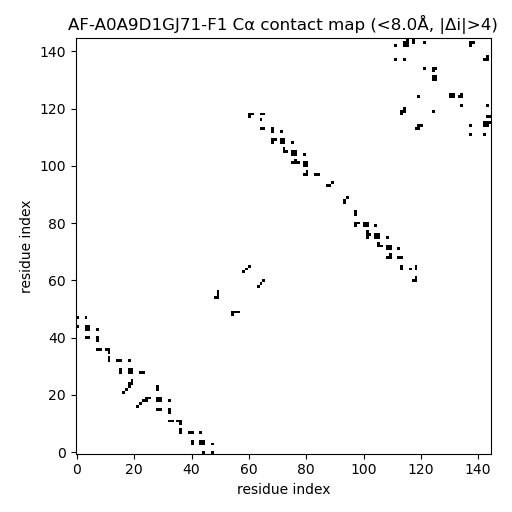9 10.436 -20.734 1.00 88.44 88 LEU A CA 1
ATOM 697 C C . LEU A 1 88 ? 11.671 9.223 -21.259 1.00 88.44 88 LEU A C 1
ATOM 699 O O . LEU A 1 88 ? 11.095 8.157 -21.444 1.00 88.44 88 LEU A O 1
ATOM 703 N N . PRO A 1 89 ? 12.982 9.387 -21.502 1.00 84.38 89 PRO A N 1
ATOM 704 C CA . PRO A 1 89 ? 13.773 8.375 -22.180 1.00 84.38 89 PRO A CA 1
ATOM 705 C C . PRO A 1 89 ? 14.030 7.142 -21.311 1.00 84.38 89 PRO A C 1
ATOM 707 O O . PRO A 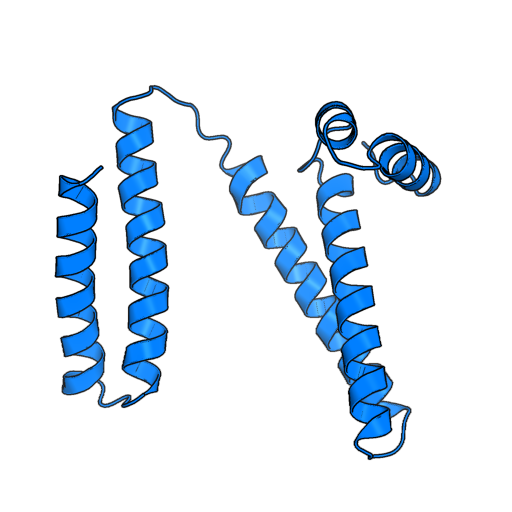1 89 ? 14.154 7.217 -20.086 1.00 84.38 89 PRO A O 1
ATOM 710 N N . GLU A 1 90 ? 14.201 6.004 -21.980 1.00 83.06 90 GLU A N 1
ATOM 711 C CA . GLU A 1 90 ? 14.572 4.752 -21.334 1.00 83.06 90 GLU A CA 1
ATOM 712 C C . GLU A 1 90 ? 15.959 4.855 -20.684 1.00 83.06 90 GLU A C 1
ATOM 714 O O . GLU A 1 90 ? 16.951 5.254 -21.297 1.00 83.06 90 GLU A O 1
ATOM 719 N N . GLY A 1 91 ? 16.041 4.484 -19.408 1.00 86.75 91 GLY A N 1
ATOM 720 C CA . GLY A 1 91 ? 17.296 4.489 -18.672 1.00 86.75 91 GLY A CA 1
ATOM 721 C C . GLY A 1 91 ? 17.111 4.185 -17.193 1.00 86.75 91 GLY A C 1
ATOM 722 O O . GLY A 1 91 ? 16.112 4.551 -16.578 1.00 86.75 91 GLY A O 1
ATOM 723 N N . ARG A 1 92 ? 18.111 3.543 -16.580 1.00 87.25 92 ARG A N 1
ATOM 724 C CA . ARG A 1 92 ? 18.050 3.128 -15.166 1.00 87.25 92 ARG A CA 1
ATOM 725 C C . ARG A 1 92 ? 17.919 4.312 -14.198 1.00 87.25 92 ARG A C 1
ATOM 727 O O . ARG A 1 92 ? 17.261 4.190 -13.170 1.00 87.25 92 ARG A O 1
ATOM 734 N N . LEU A 1 93 ? 18.524 5.454 -14.539 1.00 88.31 93 LEU A N 1
ATOM 735 C CA . LEU A 1 93 ? 18.381 6.697 -13.778 1.00 88.31 93 LEU A CA 1
ATOM 736 C C . LEU A 1 93 ? 16.952 7.246 -13.889 1.00 88.31 93 LEU A C 1
ATOM 738 O O . LEU A 1 93 ? 16.379 7.680 -12.894 1.00 88.31 93 LEU A O 1
ATOM 742 N N . TRP A 1 94 ? 16.369 7.175 -15.087 1.00 88.56 94 TRP A N 1
ATOM 743 C CA . TRP A 1 94 ? 15.031 7.683 -15.348 1.00 88.56 94 TRP A CA 1
ATOM 744 C C . TRP A 1 94 ? 13.939 6.834 -14.679 1.00 88.56 94 TRP A C 1
ATOM 746 O O . TRP A 1 94 ? 13.029 7.370 -14.045 1.00 88.56 94 TRP A O 1
ATOM 756 N N . LEU A 1 95 ? 14.112 5.510 -14.687 1.00 89.19 95 LEU A N 1
ATOM 757 C CA . LEU A 1 95 ? 13.266 4.573 -13.945 1.00 89.19 95 LEU A CA 1
ATOM 758 C C . LEU A 1 95 ? 13.229 4.905 -12.444 1.00 89.19 95 LEU A C 1
ATOM 760 O O . LEU A 1 95 ? 12.168 4.884 -11.822 1.00 89.19 95 LEU A O 1
ATOM 764 N N . ALA A 1 96 ? 14.376 5.251 -11.850 1.00 90.75 96 ALA A N 1
ATOM 765 C CA . ALA A 1 96 ? 14.415 5.656 -10.448 1.00 90.75 96 ALA A CA 1
ATOM 766 C C . ALA A 1 96 ? 13.575 6.922 -10.213 1.00 90.75 96 ALA A C 1
ATOM 768 O O . ALA A 1 96 ? 12.764 6.950 -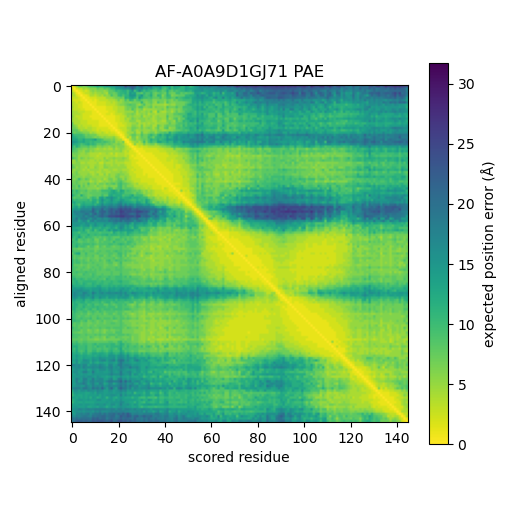9.287 1.00 90.75 96 ALA A O 1
ATOM 769 N N . VAL A 1 97 ? 13.711 7.939 -11.072 1.00 90.19 97 VAL A N 1
ATOM 770 C CA . VAL A 1 97 ? 12.924 9.181 -10.976 1.00 90.19 97 VAL A CA 1
ATOM 771 C C . VAL A 1 97 ? 11.423 8.898 -11.092 1.00 90.19 97 VAL A C 1
ATOM 773 O O . VAL A 1 97 ? 10.649 9.394 -10.272 1.00 90.19 97 VAL A O 1
ATOM 776 N N . GLN A 1 98 ? 11.016 8.053 -12.040 1.00 90.75 98 GLN A N 1
ATOM 777 C CA . GLN A 1 98 ? 9.625 7.637 -12.231 1.00 90.75 98 GLN A CA 1
ATOM 778 C C . GLN A 1 98 ? 9.050 6.955 -10.981 1.00 90.75 98 GLN A C 1
ATOM 780 O O . GLN A 1 98 ? 7.968 7.323 -10.519 1.00 90.75 98 GLN A O 1
ATOM 785 N N . VAL A 1 99 ? 9.778 5.997 -10.398 1.00 92.25 99 VAL A N 1
ATOM 786 C CA . VAL A 1 99 ? 9.333 5.277 -9.194 1.00 92.25 99 VAL A CA 1
ATOM 787 C C . VAL A 1 99 ? 9.233 6.223 -8.000 1.00 92.25 99 VAL A C 1
ATOM 789 O O . VAL A 1 99 ? 8.216 6.219 -7.307 1.00 92.25 99 VAL A O 1
ATOM 792 N N . PHE A 1 100 ? 10.236 7.076 -7.769 1.00 93.81 100 PHE A N 1
ATOM 793 C CA . PHE A 1 100 ? 10.186 8.047 -6.672 1.00 93.81 100 PHE A CA 1
ATOM 794 C C . PHE A 1 100 ? 9.024 9.034 -6.831 1.00 93.81 100 PHE A C 1
ATOM 796 O O . PHE A 1 100 ? 8.313 9.310 -5.859 1.00 93.81 100 PHE A O 1
ATOM 803 N N . ALA A 1 101 ? 8.779 9.528 -8.044 1.00 92.56 101 ALA A N 1
ATOM 804 C CA . ALA A 1 101 ? 7.647 10.404 -8.326 1.00 92.56 101 ALA A CA 1
ATOM 805 C C . ALA A 1 101 ? 6.297 9.696 -8.106 1.00 92.56 101 ALA A C 1
ATOM 807 O O . ALA A 1 101 ? 5.415 10.239 -7.440 1.00 92.56 101 ALA A O 1
ATOM 808 N N . ALA A 1 102 ? 6.142 8.459 -8.585 1.00 93.25 102 ALA A N 1
ATOM 809 C CA . ALA A 1 102 ? 4.919 7.683 -8.389 1.00 93.25 102 ALA A CA 1
ATOM 810 C C . ALA A 1 102 ? 4.661 7.371 -6.905 1.00 93.25 102 ALA A C 1
ATOM 812 O O . ALA A 1 102 ? 3.538 7.537 -6.432 1.00 93.25 102 ALA A O 1
ATOM 813 N N . VAL A 1 103 ? 5.692 6.982 -6.147 1.00 94.44 103 VAL A N 1
ATOM 814 C CA . VAL A 1 103 ? 5.577 6.675 -4.709 1.00 94.44 103 VAL A CA 1
ATOM 815 C C . VAL A 1 103 ? 5.236 7.922 -3.895 1.00 94.44 103 VAL A C 1
ATOM 817 O O . VAL A 1 103 ? 4.383 7.864 -3.010 1.00 94.44 103 VAL A O 1
ATOM 820 N N . THR A 1 104 ? 5.861 9.062 -4.193 1.00 92.62 104 THR A N 1
ATOM 821 C CA . THR A 1 104 ? 5.565 10.324 -3.493 1.00 92.62 104 THR A CA 1
ATOM 822 C C . THR A 1 104 ? 4.151 10.819 -3.787 1.00 92.62 104 THR A C 1
ATOM 824 O O . THR A 1 104 ? 3.436 11.199 -2.856 1.00 92.62 104 THR A O 1
ATOM 827 N N . ALA A 1 105 ? 3.702 10.738 -5.041 1.00 92.94 105 ALA A N 1
ATOM 828 C CA . ALA A 1 105 ? 2.325 11.051 -5.411 1.00 92.94 105 ALA A CA 1
ATOM 829 C C . ALA A 1 105 ? 1.321 10.105 -4.731 1.00 92.94 105 ALA A C 1
ATOM 831 O O . ALA A 1 105 ? 0.335 10.562 -4.154 1.00 92.94 105 ALA A O 1
ATOM 832 N N . ALA A 1 106 ? 1.600 8.799 -4.730 1.00 92.62 106 ALA A N 1
ATOM 833 C CA . ALA A 1 106 ? 0.786 7.791 -4.060 1.00 92.62 106 ALA A CA 1
ATOM 834 C C . ALA A 1 106 ? 0.643 8.087 -2.557 1.00 92.62 106 ALA A C 1
ATOM 836 O O . ALA A 1 106 ? -0.473 8.166 -2.039 1.00 92.62 106 ALA A O 1
ATOM 837 N N . ALA A 1 107 ? 1.757 8.336 -1.863 1.00 92.50 107 ALA A N 1
ATOM 838 C CA . ALA A 1 107 ? 1.754 8.670 -0.441 1.00 92.50 107 ALA A CA 1
ATOM 839 C C . ALA A 1 107 ? 0.931 9.936 -0.145 1.00 92.50 107 ALA A C 1
ATOM 841 O O . ALA A 1 107 ? 0.149 9.958 0.810 1.00 92.50 107 ALA A O 1
ATOM 842 N N . ALA A 1 108 ? 1.059 10.970 -0.984 1.00 90.31 108 ALA A N 1
ATOM 843 C CA . ALA A 1 108 ? 0.282 12.199 -0.853 1.00 90.31 108 ALA A CA 1
ATOM 844 C C . ALA A 1 108 ? -1.224 11.956 -1.053 1.00 90.31 108 ALA A C 1
ATOM 846 O O . ALA A 1 108 ? -2.028 12.429 -0.247 1.00 90.31 108 ALA A O 1
ATOM 847 N N . VAL A 1 109 ? -1.611 11.189 -2.080 1.00 91.81 109 VAL A N 1
ATOM 848 C CA . VAL A 1 109 ? -3.017 10.853 -2.367 1.00 91.81 109 VAL A CA 1
ATOM 849 C C . VAL A 1 109 ? -3.625 10.018 -1.248 1.00 91.81 109 VAL A C 1
ATOM 851 O O . VAL A 1 109 ? -4.734 10.316 -0.809 1.00 91.81 109 VAL A O 1
ATOM 854 N N . TYR A 1 110 ? -2.897 9.026 -0.736 1.00 89.75 110 TYR A N 1
ATOM 855 C CA . TYR A 1 110 ? -3.371 8.197 0.369 1.00 89.75 110 TYR A CA 1
ATOM 856 C C . TYR A 1 110 ? -3.579 9.015 1.649 1.00 89.75 110 TYR A C 1
ATOM 858 O O . TYR A 1 110 ? -4.634 8.925 2.281 1.00 89.75 110 TYR A O 1
ATOM 866 N N . GLY A 1 111 ? -2.604 9.859 2.007 1.00 86.38 111 GLY A N 1
ATOM 867 C CA . GLY A 1 111 ? -2.699 10.737 3.173 1.00 86.38 111 GLY A CA 1
ATOM 868 C C . GLY A 1 111 ? -3.846 11.743 3.055 1.00 86.38 111 GLY A C 1
ATOM 869 O O . GLY A 1 111 ? -4.646 11.882 3.979 1.00 86.38 111 GLY A O 1
ATOM 870 N N . ALA A 1 112 ? -3.982 12.400 1.901 1.00 86.25 112 ALA A N 1
ATOM 871 C CA . ALA A 1 112 ? -5.085 13.323 1.643 1.00 86.25 112 ALA A CA 1
ATOM 872 C C . ALA A 1 112 ? -6.449 12.611 1.640 1.00 86.25 112 ALA A C 1
ATOM 874 O O . ALA A 1 112 ? -7.419 13.152 2.170 1.00 86.25 112 ALA A O 1
ATOM 875 N N . GLY A 1 113 ? -6.522 11.397 1.085 1.00 85.25 113 GLY A N 1
ATOM 876 C CA . GLY A 1 113 ? -7.723 10.566 1.071 1.00 85.25 113 GLY A CA 1
ATOM 877 C C . GLY A 1 113 ? -8.176 10.174 2.475 1.00 85.25 113 GLY A C 1
ATOM 878 O O . GLY A 1 113 ? -9.353 10.321 2.793 1.00 85.25 113 GLY A O 1
ATOM 879 N N . LEU A 1 114 ? -7.251 9.760 3.346 1.00 84.81 114 LEU A N 1
ATOM 880 C CA . LEU A 1 114 ? -7.572 9.432 4.739 1.00 84.81 114 LEU A CA 1
ATOM 881 C C . LEU A 1 114 ? -8.134 10.634 5.510 1.00 84.81 114 LEU A C 1
ATOM 883 O O . LEU A 1 114 ? -9.118 10.483 6.233 1.00 84.81 114 LEU A O 1
ATOM 887 N N . LEU A 1 115 ? -7.547 11.820 5.327 1.00 83.88 115 LEU A N 1
ATOM 888 C CA . LEU A 1 115 ? -8.015 13.047 5.979 1.00 83.88 115 LEU A CA 1
ATOM 889 C C . LEU A 1 115 ? -9.390 13.473 5.448 1.00 83.88 115 LEU A C 1
ATOM 891 O O . LEU A 1 115 ? -10.323 13.671 6.221 1.00 83.88 115 LEU A O 1
ATOM 895 N N . LYS A 1 116 ? -9.544 13.530 4.119 1.00 80.69 116 LYS A N 1
ATOM 896 C CA . LYS A 1 116 ? -10.771 14.010 3.467 1.00 80.69 116 LYS A CA 1
ATOM 897 C C . LYS A 1 116 ? -11.964 13.091 3.694 1.00 80.69 116 LYS A C 1
ATOM 899 O O . LYS A 1 116 ? -13.098 13.556 3.757 1.00 80.69 116 LYS A O 1
ATOM 904 N N . LEU A 1 117 ? -11.722 11.787 3.788 1.00 79.31 117 LEU A N 1
ATOM 905 C CA . LEU A 1 117 ? -12.776 10.816 4.041 1.00 79.31 117 LEU A CA 1
ATOM 906 C C . LEU A 1 117 ? -13.115 10.680 5.544 1.00 79.31 117 LEU A C 1
ATOM 908 O O . LEU A 1 117 ? -13.991 9.887 5.891 1.00 79.31 117 LEU A O 1
ATOM 912 N N . GLY A 1 118 ? -12.450 11.435 6.431 1.00 73.69 118 GLY A N 1
ATOM 913 C CA . GLY A 1 118 ? -12.685 11.390 7.879 1.00 73.69 118 GLY A CA 1
ATOM 914 C C . GLY A 1 118 ? -12.246 10.072 8.522 1.00 73.69 118 GLY A C 1
ATOM 915 O O . GLY A 1 118 ? -12.842 9.624 9.503 1.00 73.69 118 GLY A O 1
ATOM 916 N N . ALA A 1 119 ? -11.247 9.409 7.930 1.00 73.56 119 ALA A N 1
ATOM 917 C CA . ALA A 1 119 ? -10.659 8.193 8.483 1.00 73.56 119 ALA A CA 1
ATOM 918 C C . ALA A 1 119 ? -9.710 8.493 9.654 1.00 73.56 119 ALA A C 1
ATOM 920 O O . ALA A 1 119 ? -9.486 7.607 10.470 1.00 73.56 119 ALA A O 1
ATOM 921 N N . VAL A 1 120 ? -9.164 9.717 9.711 1.00 75.19 120 VAL A N 1
ATOM 922 C CA . VAL A 1 120 ? -8.313 10.218 10.799 1.00 75.19 120 VAL A CA 1
ATOM 923 C C . VAL A 1 120 ? -8.842 11.570 11.267 1.00 75.19 120 VAL A C 1
ATOM 925 O O . VAL A 1 120 ? -8.950 12.498 10.461 1.00 75.19 120 VAL A O 1
ATOM 928 N N . ASP A 1 121 ? -9.150 11.684 12.556 1.00 75.88 121 ASP A N 1
ATOM 929 C CA . ASP A 1 121 ? -9.698 12.911 13.149 1.00 75.88 121 ASP A CA 1
ATOM 930 C C . ASP A 1 121 ? -8.583 13.909 13.547 1.00 75.88 121 ASP A C 1
ATOM 932 O O . ASP A 1 121 ? -7.430 13.526 13.763 1.00 75.88 121 ASP A O 1
ATOM 936 N N . GLU A 1 122 ? -8.897 15.210 13.685 1.00 75.38 122 GLU A N 1
ATOM 937 C CA . GLU A 1 122 ? -7.900 16.235 14.079 1.00 75.38 122 GLU A CA 1
ATOM 938 C C . GLU A 1 122 ? -7.184 15.855 15.388 1.00 75.38 122 GLU A C 1
ATOM 940 O O . GLU A 1 122 ? -5.969 16.014 15.508 1.00 75.38 122 GLU A O 1
ATOM 945 N N . VAL A 1 123 ? -7.935 15.315 16.353 1.00 75.69 123 VAL A N 1
ATOM 946 C CA . VAL A 1 123 ? -7.431 14.878 17.664 1.00 75.69 123 VAL A CA 1
ATOM 947 C C . VAL A 1 123 ? -6.440 13.720 17.524 1.00 75.69 123 VAL A C 1
ATOM 949 O O . VAL A 1 123 ? -5.396 13.723 18.176 1.00 75.69 123 VAL A O 1
ATOM 952 N N . GLU A 1 124 ? -6.716 12.768 16.631 1.00 77.31 124 GLU A N 1
ATOM 953 C CA . GLU A 1 124 ? -5.807 11.657 16.332 1.00 77.31 124 GLU A CA 1
ATOM 954 C C . GLU A 1 124 ? -4.537 12.160 15.638 1.00 77.31 124 GLU A C 1
ATOM 956 O O . GLU A 1 124 ? -3.428 11.723 15.957 1.00 77.31 124 GLU A O 1
ATOM 961 N N . LEU A 1 125 ? -4.677 13.150 14.749 1.00 79.88 125 LEU A N 1
ATOM 962 C CA . LEU A 1 125 ? -3.554 13.774 14.055 1.00 79.88 125 LEU A CA 1
ATOM 963 C C . LEU A 1 125 ? -2.632 14.529 15.025 1.00 79.88 125 LEU A C 1
ATOM 965 O O . LEU A 1 125 ? -1.416 14.516 14.837 1.00 79.88 125 LEU A O 1
ATOM 969 N N . TYR A 1 126 ? -3.169 15.135 16.092 1.00 80.88 126 TYR A N 1
ATOM 970 C CA . TYR A 1 126 ? -2.365 15.746 17.162 1.00 80.88 126 TYR A CA 1
ATOM 971 C C . TYR A 1 126 ? -1.545 14.730 17.968 1.00 80.88 126 TYR A C 1
ATOM 973 O O . TYR A 1 126 ? -0.495 15.105 18.496 1.00 80.88 126 TYR A O 1
ATOM 981 N N . GLY A 1 127 ? -1.980 13.468 18.029 1.00 81.81 127 GLY A N 1
ATOM 982 C CA . GLY A 1 127 ? -1.242 12.374 18.665 1.00 81.81 127 GLY A CA 1
ATOM 983 C C . GLY A 1 127 ? -0.023 11.890 17.870 1.00 81.81 127 GLY A C 1
ATOM 984 O O . GLY A 1 127 ? 0.820 11.180 18.415 1.00 81.81 127 GLY A O 1
ATOM 985 N N . MET A 1 128 ? 0.109 12.281 16.598 1.00 84.19 128 MET A N 1
ATOM 986 C CA . MET A 1 128 ? 1.215 11.862 15.733 1.00 84.19 128 MET A CA 1
ATOM 987 C C . MET A 1 128 ? 2.457 12.761 15.884 1.00 84.19 128 MET A C 1
ATOM 989 O O . MET A 1 128 ? 2.334 13.972 16.123 1.00 84.19 128 MET A O 1
ATOM 993 N N . PRO A 1 129 ? 3.680 12.228 15.677 1.00 77.25 129 PRO A N 1
ATOM 994 C CA . PRO A 1 129 ? 4.873 13.063 15.580 1.00 77.25 129 PRO A CA 1
ATOM 995 C C . PRO A 1 129 ? 4.698 14.083 14.443 1.00 77.25 129 PRO A C 1
ATOM 997 O O . PRO A 1 129 ? 4.277 13.745 13.342 1.00 77.25 129 PRO A O 1
ATOM 1000 N N . ALA A 1 130 ? 4.984 15.358 14.725 1.00 80.75 130 ALA A N 1
ATOM 1001 C CA . ALA A 1 130 ? 4.695 16.495 13.839 1.00 80.75 130 ALA A CA 1
ATOM 1002 C C . ALA A 1 130 ? 3.198 16.766 13.536 1.00 80.75 130 ALA A C 1
ATOM 1004 O O . ALA A 1 130 ? 2.894 17.564 12.643 1.00 80.75 130 ALA A O 1
ATOM 1005 N N . GLY A 1 131 ? 2.267 16.233 14.335 1.00 79.75 131 GLY A N 1
ATOM 1006 C CA . GLY A 1 131 ? 0.815 16.408 14.192 1.00 79.75 131 GLY A CA 1
ATOM 1007 C C . GLY A 1 131 ? 0.341 17.854 14.026 1.00 79.75 131 GLY A C 1
ATOM 1008 O O . GLY A 1 131 ? -0.421 18.174 13.118 1.00 79.75 131 GLY A O 1
ATOM 1009 N N . ARG A 1 132 ? 0.898 18.789 14.809 1.00 80.94 132 ARG A N 1
ATOM 1010 C CA . ARG A 1 132 ? 0.614 20.236 14.685 1.00 80.94 132 ARG A CA 1
ATOM 1011 C C . ARG A 1 132 ? 0.913 20.804 13.289 1.00 80.94 132 ARG A C 1
ATOM 1013 O O . ARG A 1 132 ? 0.212 21.708 12.835 1.00 80.94 132 ARG A O 1
ATOM 1020 N N . ARG A 1 133 ? 1.960 20.311 12.615 1.00 80.50 133 ARG A N 1
ATOM 1021 C CA . ARG A 1 133 ? 2.300 20.726 11.242 1.00 80.50 133 ARG A CA 1
ATOM 1022 C C . ARG A 1 133 ? 1.344 20.084 10.238 1.00 80.50 133 ARG A C 1
ATOM 1024 O O . ARG A 1 133 ? 0.878 20.784 9.343 1.00 80.50 133 ARG A O 1
ATOM 1031 N N . LEU A 1 134 ? 1.007 18.807 10.430 1.00 80.56 134 LEU A N 1
ATOM 1032 C CA . LEU A 1 134 ? 0.053 18.078 9.589 1.00 80.56 134 LEU A CA 1
ATOM 1033 C C . LEU A 1 134 ? -1.339 18.721 9.614 1.00 80.56 134 LEU A C 1
ATOM 1035 O O . LEU A 1 134 ? -1.874 19.011 8.550 1.00 80.56 134 LEU A O 1
ATOM 1039 N N . VAL A 1 135 ? -1.873 19.060 10.794 1.00 80.31 135 VAL A N 1
ATOM 1040 C CA . VAL A 1 135 ? -3.172 19.753 10.932 1.00 80.31 135 VAL A CA 1
ATOM 1041 C C . VAL A 1 135 ? -3.159 21.103 10.209 1.00 80.31 135 VAL A C 1
ATOM 1043 O O . VAL A 1 135 ? -4.106 21.449 9.504 1.00 80.31 135 VAL A O 1
ATOM 1046 N N . ARG A 1 136 ? -2.066 21.872 10.321 1.00 80.06 136 ARG A N 1
ATOM 1047 C CA . ARG A 1 136 ? -1.939 23.173 9.643 1.00 80.06 136 ARG A CA 1
ATOM 1048 C C . ARG A 1 136 ? -1.964 23.030 8.119 1.00 80.06 136 ARG A C 1
ATOM 1050 O O . ARG A 1 136 ? -2.615 23.824 7.444 1.00 80.06 136 ARG A O 1
ATOM 1057 N N . ILE A 1 137 ? -1.261 22.031 7.587 1.00 81.62 137 ILE A N 1
ATOM 1058 C CA . ILE A 1 137 ? -1.253 21.717 6.152 1.00 81.62 137 ILE A CA 1
ATOM 1059 C C . ILE A 1 137 ? -2.646 21.247 5.718 1.00 81.62 137 ILE A C 1
ATOM 1061 O O . ILE A 1 137 ? -3.197 21.778 4.757 1.00 81.62 137 ILE A O 1
ATOM 1065 N N . ALA A 1 138 ? -3.256 20.327 6.462 1.00 80.19 138 ALA A N 1
ATOM 1066 C CA . ALA A 1 138 ? -4.576 19.788 6.162 1.00 80.19 138 ALA A CA 1
ATOM 1067 C C . ALA A 1 138 ? -5.668 20.875 6.155 1.00 80.19 138 ALA A C 1
ATOM 1069 O O . ALA A 1 138 ? -6.466 20.922 5.218 1.00 80.19 138 ALA A O 1
ATOM 1070 N N . ARG A 1 139 ? -5.647 21.825 7.106 1.00 77.12 139 ARG A N 1
ATOM 1071 C CA . ARG A 1 139 ? -6.537 23.004 7.082 1.00 77.12 139 ARG A CA 1
ATOM 1072 C C . ARG A 1 139 ? -6.275 23.912 5.8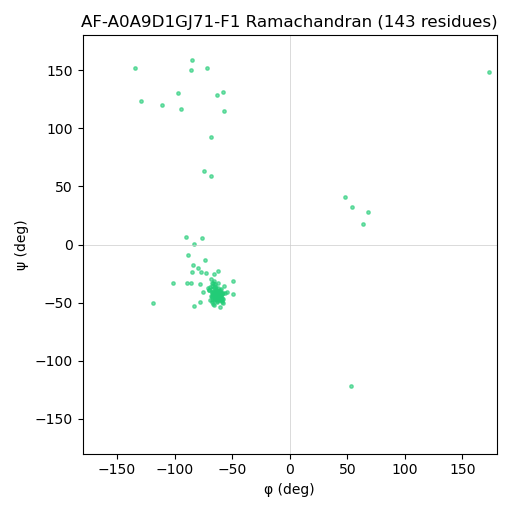87 1.00 77.12 139 ARG A C 1
ATOM 1074 O O . ARG A 1 139 ? -7.228 24.378 5.269 1.00 77.12 139 ARG A O 1
ATOM 1081 N N . LYS A 1 140 ? -5.006 24.146 5.527 1.00 78.62 140 LYS A N 1
ATOM 1082 C CA . LYS A 1 140 ? -4.650 24.977 4.363 1.00 78.62 140 LYS A CA 1
ATOM 1083 C C . LYS A 1 140 ? -5.238 24.415 3.066 1.00 78.62 140 LYS A C 1
ATOM 1085 O O . LYS A 1 140 ? -5.705 25.180 2.231 1.00 78.62 140 LYS A O 1
ATOM 1090 N N . PHE A 1 141 ? -5.250 23.093 2.926 1.00 76.38 141 PHE A N 1
ATOM 1091 C CA . PHE A 1 141 ? -5.816 22.399 1.770 1.00 76.38 141 PHE A CA 1
ATOM 1092 C C . PHE A 1 141 ? -7.309 22.047 1.920 1.00 76.38 141 PHE A C 1
ATOM 1094 O O . PHE A 1 141 ? -7.845 21.365 1.051 1.00 76.38 141 PHE A O 1
ATOM 1101 N N . ARG A 1 142 ? -7.990 22.506 2.989 1.00 75.06 142 ARG A N 1
ATOM 1102 C CA . ARG A 1 142 ? -9.390 22.153 3.325 1.00 75.06 142 ARG A CA 1
ATOM 1103 C C . ARG A 1 142 ? -9.660 20.641 3.257 1.00 75.06 142 ARG A C 1
ATOM 1105 O O . ARG A 1 142 ? -10.678 20.198 2.736 1.00 75.06 142 ARG A O 1
ATOM 1112 N N . LEU A 1 143 ? -8.703 19.851 3.740 1.00 71.06 143 LEU A N 1
ATOM 1113 C CA . LEU A 1 143 ? -8.766 18.387 3.753 1.00 71.06 143 LEU A CA 1
ATOM 1114 C C . LEU A 1 143 ? -9.429 17.830 5.016 1.00 71.06 143 LEU A C 1
ATOM 1116 O O . LEU A 1 143 ? -9.652 16.630 5.081 1.00 71.06 143 LEU A O 1
ATOM 1120 N N . LEU A 1 144 ? -9.703 18.677 6.008 1.00 71.12 144 LEU A N 1
ATOM 1121 C CA . LEU A 1 144 ? -10.394 18.299 7.236 1.00 71.12 144 LEU A CA 1
ATOM 1122 C C . LEU A 1 144 ? -11.882 18.661 7.093 1.00 71.12 144 LEU A C 1
ATOM 1124 O O . LEU A 1 144 ? -12.155 19.782 6.644 1.00 71.12 144 LEU A O 1
ATOM 1128 N N . PRO A 1 145 ? -12.804 17.725 7.386 1.00 59.03 145 PRO A N 1
ATOM 1129 C CA . PRO A 1 145 ? -14.243 17.982 7.378 1.00 59.03 145 PRO A CA 1
ATOM 1130 C C . PRO A 1 145 ? -14.686 18.937 8.494 1.00 59.03 145 PRO A C 1
ATOM 1132 O O . PRO A 1 145 ? -13.957 19.070 9.504 1.00 59.03 145 PRO A O 1
#

Secondary structure (DSSP, 8-state):
-HHHHHHHHHHHHHHHHIIIIIS--THHHHHHHHHHHHHHHHHHHHHHHHHHS-----HIIIIIHHHHHHHHHHHHHHHHHHHHHHHS---HHHHHHHHHHHHHHHHHHHHHHHHHTTSS-HHHHHTSTTHHHHHHHHHHTT---

pLDDT: mean 80.26, std 9.71, range [54.81, 94.44]

Foldseek 3Di:
DVVLLVVLVVVLVVQLCCCCVVVVPPPVSVVVSVVVSVVSCVVSVVVVCCVVDVDPPPCCLPPVQLVVLQVQLVVQLVVQLVVLVVPDDDDPVSNVVSNVRSVVRSVVSSLLSCQQVVSAALVNLVVDVCSVVVSVVCVVVVSHD

Mean predicted aligned error: 9.14 Å